Protein AF-A0A7H5EY35-F1 (afdb_monomer_lite)

Structure (mmCIF, N/CA/C/O backbone):
data_AF-A0A7H5EY35-F1
#
_entry.id   AF-A0A7H5EY35-F1
#
loop_
_atom_site.group_PDB
_atom_site.id
_atom_site.type_symbol
_atom_site.label_atom_id
_atom_site.label_alt_id
_atom_site.label_comp_id
_atom_site.label_asym_id
_atom_site.label_entity_id
_atom_site.label_seq_id
_atom_site.pdbx_PDB_ins_code
_atom_site.Cartn_x
_atom_site.Cartn_y
_atom_site.Cartn_z
_atom_site.occupancy
_atom_site.B_iso_or_equiv
_atom_site.auth_seq_id
_atom_site.auth_comp_id
_atom_site.auth_asym_id
_atom_site.auth_atom_id
_atom_site.pdbx_PDB_model_num
ATOM 1 N N . MET A 1 1 ? -6.806 -45.452 34.989 1.00 44.81 1 MET A N 1
ATOM 2 C CA . MET A 1 1 ? -6.034 -44.353 34.374 1.00 44.81 1 MET A CA 1
ATOM 3 C C . MET A 1 1 ? -6.351 -43.108 35.178 1.00 44.81 1 MET A C 1
ATOM 5 O O . MET A 1 1 ? -7.500 -42.691 35.167 1.00 44.81 1 MET A O 1
ATOM 9 N N . GLU A 1 2 ? -5.400 -42.612 35.967 1.00 46.16 2 GLU A N 1
ATOM 10 C CA . GLU A 1 2 ? -5.592 -41.430 36.816 1.00 46.16 2 GLU A CA 1
ATOM 11 C C . GLU A 1 2 ? -5.260 -40.161 36.024 1.00 46.16 2 GLU A C 1
ATOM 13 O O . GLU A 1 2 ? -4.199 -40.053 35.410 1.00 46.16 2 GLU A O 1
ATOM 18 N N . THR A 1 3 ? -6.189 -39.210 36.005 1.00 48.78 3 THR A N 1
ATOM 19 C CA . THR A 1 3 ? -6.014 -37.890 35.393 1.00 48.78 3 THR A CA 1
ATOM 20 C C . THR A 1 3 ? -5.233 -36.973 36.328 1.00 48.78 3 THR A C 1
ATOM 22 O O . THR A 1 3 ? -5.723 -36.606 37.395 1.00 48.78 3 THR A O 1
ATOM 25 N N . VAL A 1 4 ? -4.034 -36.570 35.906 1.00 55.00 4 VAL A N 1
ATOM 26 C CA . VAL A 1 4 ? -3.223 -35.544 36.574 1.00 55.00 4 VAL A CA 1
ATOM 27 C C . VAL A 1 4 ? -3.760 -34.165 36.187 1.00 55.00 4 VAL A C 1
ATOM 29 O O . VAL A 1 4 ? -3.661 -33.753 35.032 1.00 55.00 4 VAL A O 1
ATOM 32 N N . LEU A 1 5 ? -4.344 -33.447 37.148 1.00 50.59 5 LEU A N 1
ATOM 33 C CA . LEU A 1 5 ? -4.763 -32.056 36.976 1.00 50.59 5 LEU A CA 1
ATOM 34 C C . LEU A 1 5 ? -3.551 -31.138 37.169 1.00 50.59 5 LEU A C 1
ATOM 36 O O . LEU A 1 5 ? -3.049 -30.984 38.281 1.00 50.59 5 LEU A O 1
ATOM 40 N N . ILE A 1 6 ? -3.078 -30.528 36.082 1.00 60.53 6 ILE A N 1
ATOM 41 C CA . ILE A 1 6 ? -2.041 -29.493 36.130 1.00 60.53 6 ILE A CA 1
ATOM 42 C C . ILE A 1 6 ? -2.705 -28.200 36.633 1.00 60.53 6 ILE A C 1
ATOM 44 O O . ILE A 1 6 ? -3.649 -27.728 35.993 1.00 60.53 6 ILE A O 1
ATOM 48 N N . PRO A 1 7 ? -2.256 -27.598 37.748 1.00 54.75 7 PRO A N 1
ATOM 49 C CA . PRO A 1 7 ? -2.846 -26.363 38.246 1.00 54.75 7 PRO A CA 1
ATOM 50 C C . PRO A 1 7 ? -2.563 -25.221 37.266 1.00 54.75 7 PRO A C 1
ATOM 52 O O . PRO A 1 7 ? -1.416 -24.806 37.092 1.00 54.75 7 PRO A O 1
ATOM 55 N N . THR A 1 8 ? -3.601 -24.670 36.637 1.00 57.47 8 THR A N 1
ATOM 56 C CA . THR A 1 8 ? -3.489 -23.417 35.885 1.00 57.47 8 THR A CA 1
ATOM 57 C C . THR A 1 8 ? -3.330 -22.276 36.883 1.00 57.47 8 THR A C 1
ATOM 59 O O . THR A 1 8 ? -4.308 -21.783 37.451 1.00 57.47 8 THR A O 1
ATOM 62 N N . LYS A 1 9 ? -2.085 -21.876 37.146 1.00 61.78 9 LYS A N 1
ATOM 63 C CA . LYS A 1 9 ? -1.779 -20.691 37.946 1.00 61.78 9 LYS A CA 1
ATOM 64 C C . LYS A 1 9 ? -2.324 -19.471 37.199 1.00 61.78 9 LYS A C 1
ATOM 66 O O . LYS A 1 9 ? -1.803 -19.117 36.145 1.00 61.78 9 LYS A O 1
ATOM 71 N N . LYS A 1 10 ? -3.388 -18.851 37.719 1.00 55.91 10 LYS A N 1
ATOM 72 C CA . LYS A 1 10 ? -3.836 -17.537 37.244 1.00 55.91 10 LYS A CA 1
ATOM 73 C C . LYS A 1 10 ? -2.708 -16.547 37.527 1.00 55.91 10 LYS A C 1
ATOM 75 O O . LYS A 1 10 ? -2.368 -16.314 38.684 1.00 55.91 10 LYS A O 1
ATOM 80 N N . VAL A 1 11 ? -2.078 -16.058 36.468 1.00 61.06 11 VAL A N 1
ATOM 81 C CA . VAL A 1 11 ? -1.096 -14.979 36.541 1.00 61.06 11 VAL A CA 1
ATOM 82 C C . VAL A 1 11 ? -1.893 -13.681 36.503 1.00 61.06 11 VAL A C 1
ATOM 84 O O . VAL A 1 11 ? -2.538 -13.401 35.496 1.00 61.06 11 VAL A O 1
ATOM 87 N N . ASP A 1 12 ? -1.885 -12.924 37.600 1.00 60.62 12 ASP A N 1
ATOM 88 C CA . ASP A 1 12 ? -2.316 -11.525 37.584 1.00 60.62 12 ASP A CA 1
ATOM 89 C C . ASP A 1 12 ? -1.264 -10.741 36.795 1.00 60.62 12 ASP A C 1
ATOM 91 O O . ASP A 1 12 ? -0.178 -10.436 37.291 1.00 60.62 12 ASP A O 1
ATOM 95 N N . LEU A 1 13 ? -1.544 -10.521 35.512 1.00 59.78 13 LEU A N 1
ATOM 96 C CA . LEU A 1 13 ? -0.720 -9.685 34.651 1.00 59.78 13 LEU A CA 1
ATOM 97 C C . LEU A 1 13 ? -0.958 -8.227 35.050 1.00 59.78 13 LEU A C 1
ATOM 99 O O . LEU A 1 13 ? -2.101 -7.775 35.097 1.00 59.78 13 LEU A O 1
ATOM 103 N N . ALA A 1 14 ? 0.119 -7.493 35.336 1.00 68.56 14 ALA A N 1
ATOM 104 C CA . ALA A 1 14 ? 0.035 -6.060 35.588 1.00 68.56 14 ALA A CA 1
ATOM 105 C C . ALA A 1 14 ? -0.643 -5.356 34.389 1.00 68.56 14 ALA A C 1
ATOM 107 O O . ALA A 1 14 ? -0.350 -5.717 33.245 1.00 68.56 14 ALA A O 1
ATOM 108 N N . PRO A 1 15 ? -1.509 -4.346 34.609 1.00 60.69 15 PRO A N 1
ATOM 109 C CA . PRO A 1 15 ? -2.187 -3.615 33.530 1.00 60.69 15 PRO A CA 1
ATOM 110 C C . PRO A 1 15 ? -1.216 -3.061 32.477 1.00 60.69 15 PRO A C 1
ATOM 112 O O . PRO A 1 15 ? -1.514 -3.038 31.288 1.00 60.69 15 PRO A O 1
ATOM 115 N N . GLU A 1 16 ? -0.013 -2.696 32.917 1.00 59.09 16 GLU A N 1
ATOM 116 C CA . GLU A 1 16 ? 1.091 -2.202 32.090 1.00 59.09 16 GLU A CA 1
ATOM 117 C C . GLU A 1 16 ? 1.558 -3.225 31.032 1.00 59.09 16 GLU A C 1
ATOM 119 O O . GLU A 1 16 ? 1.926 -2.846 29.923 1.00 59.09 16 GLU A O 1
ATOM 124 N N . LEU A 1 17 ? 1.495 -4.528 31.335 1.00 55.12 17 LEU A N 1
ATOM 125 C CA . LEU A 1 17 ? 1.844 -5.610 30.401 1.00 55.12 17 LEU A CA 1
ATOM 126 C C . LEU A 1 17 ? 0.715 -5.893 29.393 1.00 55.12 17 LEU A C 1
ATOM 128 O O . LEU A 1 17 ? 0.968 -6.371 28.285 1.00 55.12 17 LEU A O 1
ATOM 132 N N . LEU A 1 18 ? -0.532 -5.578 29.756 1.00 54.28 18 LEU A N 1
ATOM 133 C CA . LEU A 1 18 ? -1.683 -5.665 28.853 1.00 54.28 18 LEU A CA 1
ATOM 134 C C . LEU A 1 18 ? -1.675 -4.529 27.818 1.00 54.28 18 LEU A C 1
ATOM 136 O O . LEU A 1 18 ? -2.052 -4.750 26.670 1.00 54.28 18 LEU A O 1
ATOM 140 N N . GLU A 1 19 ? -1.182 -3.336 28.167 1.00 54.00 19 GLU A N 1
ATOM 141 C CA . GLU A 1 19 ? -1.018 -2.252 27.185 1.00 54.00 19 GLU A CA 1
ATOM 142 C C . GLU A 1 19 ? 0.088 -2.538 26.156 1.00 54.00 19 GLU A C 1
ATOM 144 O O . GLU A 1 19 ? -0.042 -2.163 24.990 1.00 54.00 19 GLU A O 1
ATOM 149 N N . GLN A 1 20 ? 1.137 -3.264 26.556 1.00 47.94 20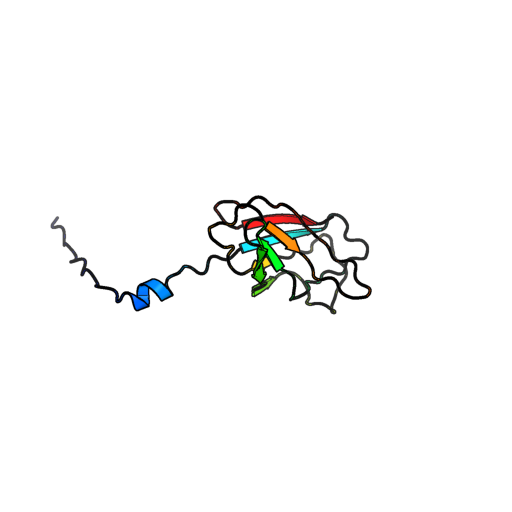 GLN A N 1
ATOM 150 C CA . GLN A 1 20 ? 2.233 -3.691 25.673 1.00 47.94 20 GLN A CA 1
ATOM 151 C C . GLN A 1 20 ? 1.853 -4.830 24.714 1.00 47.94 20 GLN A C 1
ATOM 153 O O . GLN A 1 20 ? 2.613 -5.138 23.800 1.00 47.94 20 GLN A O 1
ATOM 158 N N . THR A 1 21 ? 0.684 -5.449 24.895 1.00 48.53 21 THR A N 1
ATOM 159 C CA . THR A 1 21 ? 0.175 -6.538 24.044 1.00 48.53 21 THR A CA 1
ATOM 160 C C . THR A 1 21 ? -0.981 -6.092 23.151 1.00 48.53 21 THR A C 1
ATOM 162 O O . THR A 1 21 ? -1.808 -6.905 22.735 1.00 48.53 21 THR A O 1
ATOM 165 N N . LYS A 1 22 ? -1.025 -4.809 22.764 1.00 52.31 22 LYS A N 1
ATOM 166 C CA . LYS A 1 22 ? -1.670 -4.462 21.492 1.00 52.31 22 LYS A CA 1
ATOM 167 C C . LYS A 1 22 ? -0.891 -5.193 20.405 1.00 52.31 22 LYS A C 1
ATOM 169 O O . LYS A 1 22 ? 0.190 -4.745 20.046 1.00 52.31 22 LYS A O 1
ATOM 174 N N . GLU A 1 23 ? -1.417 -6.331 19.942 1.00 53.94 23 GLU A N 1
ATOM 175 C CA . GLU A 1 23 ? -0.960 -6.995 18.720 1.00 53.94 23 GLU A CA 1
ATOM 176 C C . GLU A 1 23 ? -0.603 -5.908 17.710 1.00 53.94 23 GLU A C 1
ATOM 178 O O . GLU A 1 23 ? -1.469 -5.109 17.332 1.00 53.94 23 GLU A O 1
ATOM 183 N N . GLU A 1 24 ? 0.666 -5.849 17.309 1.00 61.72 24 GLU A N 1
ATOM 184 C CA . GLU A 1 24 ? 1.082 -5.061 16.160 1.00 61.72 24 GLU A CA 1
ATOM 185 C C . GLU A 1 24 ? 0.393 -5.676 14.941 1.00 61.72 24 GLU A C 1
ATOM 187 O O . GLU A 1 24 ? 0.931 -6.542 14.253 1.00 61.72 24 GLU A O 1
ATOM 192 N N . LYS A 1 25 ? -0.865 -5.297 14.709 1.00 84.06 25 LYS A N 1
ATOM 193 C CA . LYS A 1 25 ? -1.573 -5.652 13.487 1.00 84.06 25 LYS A CA 1
ATOM 194 C C . LYS A 1 25 ? -0.788 -5.005 12.360 1.00 84.06 25 LYS A C 1
ATOM 196 O O . LYS A 1 25 ? -0.504 -3.817 12.429 1.00 84.06 25 LYS A O 1
ATOM 201 N N . GLN A 1 26 ? -0.404 -5.787 11.365 1.00 94.62 26 GLN A N 1
ATOM 202 C CA . GLN A 1 26 ? 0.294 -5.310 10.178 1.00 94.62 26 GLN A CA 1
ATOM 203 C C . GLN A 1 26 ? -0.621 -5.480 8.976 1.00 94.62 26 GLN A C 1
ATOM 205 O O . GLN A 1 26 ? -1.448 -6.394 8.944 1.00 94.62 26 GLN A O 1
ATOM 210 N N . VAL A 1 27 ? -0.460 -4.615 7.980 1.00 97.06 27 VAL A N 1
ATOM 211 C CA . VAL A 1 27 ? -1.146 -4.761 6.696 1.00 97.06 27 VAL A CA 1
ATOM 212 C C . VAL A 1 27 ? -0.153 -5.256 5.658 1.00 97.06 27 VAL A C 1
ATOM 214 O O . VAL A 1 27 ? 0.893 -4.643 5.460 1.00 97.06 27 VAL A O 1
ATOM 217 N N . ILE A 1 28 ? -0.476 -6.354 4.977 1.00 97.69 28 ILE A N 1
ATOM 218 C CA . ILE A 1 28 ? 0.385 -6.949 3.950 1.00 97.69 28 ILE A CA 1
ATOM 219 C C . ILE A 1 28 ? -0.266 -6.757 2.586 1.00 97.69 28 ILE A C 1
ATOM 221 O O . ILE A 1 28 ? -1.379 -7.224 2.341 1.00 97.69 28 ILE A O 1
ATOM 225 N N . ILE A 1 29 ? 0.446 -6.111 1.667 1.00 97.56 29 ILE A N 1
ATOM 226 C CA . ILE A 1 29 ? -0.040 -5.842 0.315 1.00 97.56 29 ILE A CA 1
ATOM 227 C C . ILE A 1 29 ? 0.926 -6.422 -0.706 1.00 97.56 29 ILE A C 1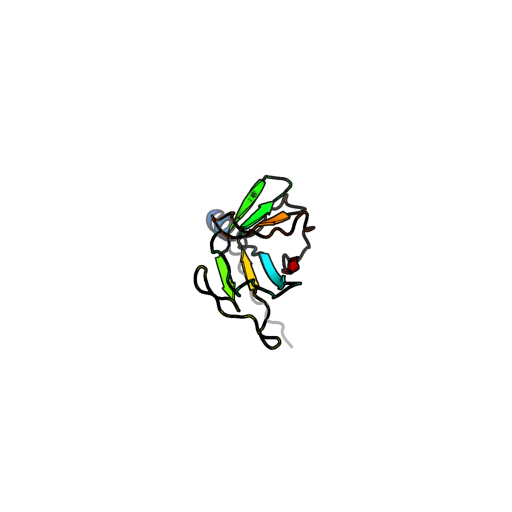
ATOM 229 O O . ILE A 1 29 ? 2.082 -6.020 -0.795 1.00 97.56 29 ILE A O 1
ATOM 233 N N . THR A 1 30 ? 0.425 -7.341 -1.526 1.00 95.50 30 THR A N 1
ATOM 234 C CA . THR A 1 30 ? 1.089 -7.742 -2.769 1.00 95.50 30 THR A CA 1
ATOM 235 C C . THR A 1 30 ? 0.614 -6.836 -3.898 1.00 95.50 30 THR A C 1
ATOM 237 O O . THR A 1 30 ? -0.590 -6.746 -4.141 1.00 95.50 30 THR A O 1
ATOM 240 N N . VAL A 1 31 ? 1.536 -6.188 -4.608 1.00 91.12 31 VAL A N 1
ATOM 241 C CA . VAL A 1 31 ? 1.197 -5.275 -5.709 1.00 91.12 31 VAL A CA 1
ATOM 242 C C . VAL A 1 31 ? 1.492 -5.910 -7.060 1.00 91.12 31 VAL A C 1
ATOM 244 O O . VAL A 1 31 ? 2.592 -6.400 -7.313 1.00 91.12 31 VAL A O 1
ATOM 247 N N . ARG A 1 32 ? 0.502 -5.874 -7.951 1.00 88.06 32 ARG A N 1
ATOM 248 C CA . ARG A 1 32 ? 0.627 -6.244 -9.361 1.00 88.06 32 ARG A CA 1
ATOM 249 C C . ARG A 1 32 ? 0.534 -4.981 -10.200 1.00 88.06 32 ARG A C 1
ATOM 251 O O . ARG A 1 32 ? -0.420 -4.235 -10.045 1.00 88.06 32 ARG A O 1
ATOM 258 N N . PHE A 1 33 ? 1.480 -4.759 -11.100 1.00 80.50 33 PHE A N 1
ATOM 259 C CA . PHE A 1 33 ? 1.429 -3.629 -12.027 1.00 80.50 33 PHE A CA 1
ATOM 260 C C . PHE A 1 33 ? 0.841 -4.101 -13.358 1.00 80.50 33 PHE A C 1
ATOM 262 O O . PHE A 1 33 ? 1.282 -5.117 -13.898 1.00 80.50 33 PHE A O 1
ATOM 269 N N . ARG A 1 34 ? -0.177 -3.398 -13.869 1.00 72.38 34 ARG A N 1
ATOM 270 C CA . ARG A 1 34 ? -0.875 -3.760 -15.115 1.00 72.38 34 ARG A CA 1
ATOM 271 C C . ARG A 1 34 ? -0.010 -3.517 -16.353 1.00 72.38 34 ARG A C 1
ATOM 273 O O . ARG A 1 34 ? -0.079 -4.292 -17.305 1.00 72.38 34 ARG A O 1
ATOM 280 N N . SER A 1 35 ? 0.817 -2.472 -16.331 1.00 63.00 35 SER A N 1
ATOM 281 C CA . SER A 1 35 ? 1.788 -2.163 -17.379 1.00 63.00 35 SER A CA 1
ATOM 282 C C . SER A 1 35 ? 3.187 -2.046 -16.788 1.00 63.00 35 SER A C 1
ATOM 284 O O . SER A 1 35 ? 3.456 -1.196 -15.947 1.00 63.00 35 SER A O 1
ATOM 286 N N . TYR A 1 36 ? 4.098 -2.898 -17.254 1.00 59.84 36 TYR A N 1
ATOM 287 C CA . TYR A 1 36 ? 5.511 -2.861 -16.868 1.00 59.84 36 TYR A CA 1
ATOM 288 C C . TYR A 1 36 ? 6.350 -1.933 -17.762 1.00 59.84 36 TYR A C 1
ATOM 290 O O . TYR A 1 36 ? 7.564 -1.828 -17.579 1.00 59.84 36 TYR A O 1
ATOM 298 N N . PHE A 1 37 ? 5.743 -1.281 -18.762 1.00 46.88 37 PHE A N 1
ATOM 299 C CA . PHE A 1 37 ? 6.475 -0.420 -19.690 1.00 46.88 37 PHE A CA 1
ATOM 300 C C . PHE A 1 37 ? 6.921 0.869 -18.992 1.00 46.88 37 PHE A C 1
ATOM 302 O O . PHE A 1 37 ? 6.122 1.761 -18.735 1.00 46.88 37 PHE A O 1
ATOM 309 N N . GLY A 1 38 ? 8.222 0.961 -18.705 1.00 53.22 38 GLY A N 1
ATOM 310 C CA . GLY A 1 38 ? 8.868 2.169 -18.181 1.00 53.22 38 GLY A CA 1
ATOM 311 C C . GLY A 1 38 ? 8.804 2.348 -16.662 1.00 53.22 38 GLY A C 1
ATOM 312 O O . GLY A 1 38 ? 9.502 3.214 -16.141 1.00 53.22 38 GLY A O 1
ATOM 313 N N . ILE A 1 39 ? 8.045 1.515 -15.943 1.00 59.81 39 ILE A N 1
ATOM 314 C CA . ILE A 1 39 ? 8.015 1.522 -14.477 1.00 59.81 39 ILE A CA 1
ATOM 315 C C . ILE A 1 39 ? 9.117 0.581 -13.986 1.00 59.81 39 ILE A C 1
ATOM 317 O O . ILE A 1 39 ? 9.011 -0.644 -14.068 1.00 59.81 39 ILE A O 1
ATOM 321 N N . GLY A 1 40 ? 10.228 1.161 -13.537 1.00 62.84 40 GLY A N 1
ATOM 322 C CA . GLY A 1 40 ? 11.281 0.406 -12.870 1.00 62.84 40 GLY A CA 1
ATOM 323 C C . GLY A 1 40 ? 10.731 -0.301 -11.630 1.00 62.84 40 GLY A C 1
ATOM 324 O O . GLY A 1 40 ? 9.834 0.206 -10.964 1.00 62.84 40 GLY A O 1
ATOM 325 N N . ARG A 1 41 ? 11.258 -1.483 -11.298 1.00 70.56 41 ARG A N 1
ATOM 326 C CA . ARG A 1 41 ? 10.803 -2.241 -10.126 1.00 70.56 41 ARG A CA 1
ATOM 327 C C . ARG A 1 41 ? 11.384 -1.665 -8.833 1.00 70.56 41 ARG A C 1
ATOM 329 O O . ARG A 1 41 ? 12.301 -2.248 -8.250 1.00 70.56 41 ARG A O 1
ATOM 336 N N . PHE A 1 42 ? 10.854 -0.531 -8.398 1.00 77.75 42 PHE A N 1
ATOM 337 C CA . PHE A 1 42 ? 11.225 0.104 -7.143 1.00 77.75 42 PHE A CA 1
ATOM 338 C C . PHE A 1 42 ? 10.014 0.302 -6.230 1.00 77.75 42 PHE A C 1
ATOM 340 O O . PHE A 1 42 ? 8.871 0.296 -6.677 1.00 77.75 42 PHE A O 1
ATOM 347 N N . VAL A 1 43 ? 10.285 0.467 -4.942 1.00 83.38 43 VAL A N 1
ATOM 348 C CA . VAL A 1 43 ? 9.335 0.951 -3.940 1.00 83.38 43 VAL A CA 1
ATOM 349 C C . VAL A 1 43 ? 9.921 2.229 -3.346 1.00 83.38 43 VAL A C 1
ATOM 351 O O . VAL A 1 43 ? 11.101 2.255 -2.975 1.00 83.38 43 VAL A O 1
ATOM 354 N N . ASP A 1 44 ? 9.126 3.300 -3.285 1.00 87.62 44 ASP A N 1
ATOM 355 C CA . ASP A 1 44 ? 9.480 4.479 -2.489 1.00 87.62 44 ASP A CA 1
ATOM 356 C C . ASP A 1 44 ? 9.231 4.154 -0.999 1.00 87.62 44 ASP A C 1
ATOM 358 O O . ASP A 1 44 ? 8.154 3.662 -0.649 1.00 87.62 44 ASP A O 1
ATOM 362 N N . PRO A 1 45 ? 10.202 4.381 -0.097 1.00 86.94 45 PRO A N 1
ATOM 363 C CA . PRO A 1 45 ? 10.029 4.104 1.330 1.00 86.94 45 PRO A CA 1
ATOM 364 C C . PRO A 1 45 ? 8.925 4.941 1.997 1.00 86.94 45 PRO A C 1
ATOM 366 O O . PRO A 1 45 ? 8.469 4.583 3.079 1.00 86.94 45 PRO A O 1
ATOM 369 N N . GLU A 1 46 ? 8.490 6.040 1.375 1.00 91.75 46 GLU A N 1
ATOM 370 C CA . GLU A 1 46 ? 7.387 6.885 1.848 1.00 91.75 46 GLU A CA 1
ATOM 371 C C . GLU A 1 46 ? 6.010 6.453 1.300 1.00 91.75 46 GLU A C 1
ATOM 373 O O . GLU A 1 46 ? 5.017 7.158 1.503 1.00 91.75 46 GLU A O 1
ATOM 378 N N . VAL A 1 47 ? 5.910 5.300 0.621 1.00 94.19 47 VAL A N 1
ATOM 379 C CA . VAL A 1 47 ? 4.606 4.692 0.305 1.00 94.19 47 VAL A CA 1
ATOM 380 C C . VAL A 1 47 ? 3.829 4.463 1.604 1.00 94.19 47 VAL A C 1
ATOM 382 O O . VAL A 1 47 ? 4.374 4.013 2.614 1.00 94.19 47 VAL A O 1
ATOM 385 N N . GLN A 1 48 ? 2.536 4.770 1.580 1.00 96.81 48 GLN A N 1
ATOM 386 C CA . GLN A 1 48 ? 1.709 4.790 2.783 1.00 96.81 48 GLN A CA 1
ATOM 387 C C . GLN A 1 48 ? 0.285 4.303 2.531 1.00 96.81 48 GLN A C 1
ATOM 389 O O . GLN A 1 48 ? -0.252 4.454 1.429 1.00 96.81 48 GLN A O 1
ATOM 394 N N . LEU A 1 49 ? -0.342 3.780 3.586 1.00 97.75 49 LEU A N 1
ATOM 395 C CA . LEU A 1 49 ? -1.788 3.585 3.633 1.00 97.75 49 LEU A CA 1
ATOM 396 C C . LEU A 1 49 ? -2.430 4.785 4.313 1.00 97.75 49 LEU A C 1
ATOM 398 O O . LEU A 1 49 ? -1.968 5.218 5.367 1.00 97.75 49 LEU A O 1
ATOM 402 N N . VAL A 1 50 ? -3.504 5.308 3.732 1.00 97.81 50 VAL A N 1
ATOM 403 C CA . VAL A 1 50 ? -4.266 6.418 4.310 1.00 97.81 50 VAL A CA 1
ATOM 404 C C . VAL A 1 50 ? -5.675 5.945 4.600 1.00 97.81 50 VAL A C 1
ATOM 406 O O . VAL A 1 50 ? -6.432 5.634 3.680 1.00 97.81 50 VAL A O 1
ATOM 409 N N . CYS A 1 51 ? -6.038 5.901 5.878 1.00 97.81 51 CYS A N 1
ATOM 410 C CA . CYS A 1 51 ? -7.387 5.551 6.277 1.00 97.81 51 CYS A CA 1
ATOM 411 C C . CYS A 1 51 ? -8.384 6.624 5.832 1.00 97.81 51 CYS A C 1
ATOM 413 O O . CYS A 1 51 ? -8.211 7.803 6.143 1.00 97.81 51 CYS A O 1
ATOM 415 N N . ARG A 1 52 ? -9.467 6.236 5.156 1.00 97.69 52 ARG A N 1
ATOM 416 C CA . ARG A 1 52 ? -10.435 7.201 4.606 1.00 97.69 52 ARG A CA 1
ATOM 417 C C . ARG A 1 52 ? -11.370 7.783 5.663 1.00 97.69 52 ARG A C 1
ATOM 419 O O . ARG A 1 52 ? -11.882 8.880 5.480 1.00 97.69 52 ARG A O 1
ATOM 426 N N . GLN A 1 53 ? -11.578 7.072 6.772 1.00 96.94 53 GLN A N 1
ATOM 427 C CA . GLN A 1 53 ? -12.472 7.503 7.853 1.00 96.94 53 GLN A CA 1
ATOM 428 C C . GLN A 1 53 ? -11.796 8.502 8.797 1.00 96.94 53 GLN A C 1
ATOM 430 O O . GLN A 1 53 ? -12.443 9.430 9.273 1.00 96.94 53 GLN A O 1
ATOM 435 N N . THR A 1 54 ? -10.501 8.319 9.067 1.00 95.31 54 THR A N 1
ATOM 436 C CA . THR A 1 54 ? -9.768 9.107 10.073 1.00 95.31 54 THR A CA 1
ATOM 437 C C . THR A 1 54 ? -8.662 9.977 9.481 1.00 95.31 54 THR A C 1
ATOM 439 O O . THR A 1 54 ? -8.151 10.859 10.164 1.00 95.31 54 THR A O 1
ATOM 442 N N . GLY A 1 55 ? -8.250 9.727 8.234 1.00 96.25 55 GLY A N 1
ATOM 443 C CA . GLY A 1 55 ? -7.065 10.342 7.630 1.00 96.25 55 GLY A CA 1
ATOM 444 C C . GLY A 1 55 ? -5.739 9.827 8.198 1.00 96.25 55 GLY A C 1
ATOM 445 O O . GLY A 1 55 ? -4.681 10.298 7.784 1.00 96.25 55 GLY A O 1
ATOM 446 N N . GLN A 1 56 ? -5.769 8.879 9.141 1.00 95.88 56 GLN A N 1
ATOM 447 C CA . GLN A 1 56 ? -4.563 8.349 9.763 1.00 95.88 56 GLN A CA 1
ATOM 448 C C . GLN A 1 56 ? -3.718 7.576 8.751 1.00 95.88 56 GLN A C 1
ATOM 450 O O . GLN A 1 56 ? -4.236 6.825 7.921 1.00 95.88 56 GLN A O 1
ATOM 455 N N . VAL A 1 57 ? -2.407 7.767 8.864 1.00 96.81 57 VAL A N 1
ATOM 456 C CA . VAL A 1 57 ? -1.401 7.137 8.018 1.00 96.81 57 VAL A CA 1
ATOM 457 C C . VAL A 1 57 ? -0.852 5.891 8.704 1.00 96.81 57 VAL A C 1
ATOM 459 O O . VAL A 1 57 ? -0.454 5.969 9.866 1.00 96.81 57 VAL A O 1
ATOM 462 N N . SER A 1 58 ? -0.779 4.788 7.961 1.00 96.31 58 SER A N 1
ATOM 463 C CA . SER A 1 58 ? 0.004 3.604 8.321 1.00 96.31 58 SER A CA 1
ATOM 464 C C . SER A 1 58 ? 1.224 3.522 7.405 1.00 96.31 58 SER A C 1
ATOM 466 O O . SER A 1 58 ? 1.093 3.464 6.176 1.00 96.31 58 SER A O 1
ATOM 468 N N . ARG A 1 59 ? 2.420 3.572 7.996 1.00 96.38 59 ARG A N 1
ATOM 469 C CA . ARG A 1 59 ? 3.694 3.662 7.269 1.00 96.38 59 ARG A CA 1
ATOM 470 C C . ARG A 1 59 ? 4.190 2.304 6.795 1.00 96.38 59 ARG A C 1
ATOM 472 O O . ARG A 1 59 ? 3.884 1.279 7.401 1.00 96.38 59 ARG A O 1
ATOM 479 N N . LEU A 1 60 ? 4.993 2.313 5.732 1.00 96.31 60 LEU A N 1
ATOM 480 C CA . LEU A 1 60 ? 5.729 1.141 5.271 1.00 96.31 60 LEU A CA 1
ATOM 481 C C . LEU A 1 60 ? 6.795 0.744 6.306 1.00 96.31 60 LEU A C 1
ATOM 483 O O . LEU A 1 60 ? 7.640 1.552 6.683 1.00 96.31 60 LEU A O 1
ATOM 487 N N . LEU A 1 61 ? 6.760 -0.512 6.743 1.00 95.12 61 LEU A N 1
ATOM 488 C CA . LEU A 1 61 ? 7.725 -1.115 7.664 1.00 95.12 61 LEU A CA 1
ATOM 489 C C . LEU A 1 61 ? 8.814 -1.876 6.908 1.00 95.12 61 LEU A C 1
ATOM 491 O O . LEU A 1 61 ? 9.995 -1.794 7.242 1.00 95.12 61 LEU A O 1
ATOM 495 N N . SER A 1 62 ? 8.420 -2.625 5.879 1.00 94.62 62 SER A N 1
ATOM 496 C CA . SER A 1 62 ? 9.341 -3.379 5.035 1.00 94.62 62 SER A CA 1
ATOM 497 C C . SER A 1 62 ? 8.746 -3.652 3.658 1.00 94.62 62 SER A C 1
ATOM 499 O O . SER A 1 62 ? 7.536 -3.579 3.440 1.00 94.62 62 SER A O 1
ATOM 501 N N . PHE A 1 63 ? 9.614 -3.989 2.709 1.00 93.56 63 PHE A N 1
ATOM 502 C CA . PHE A 1 63 ? 9.214 -4.469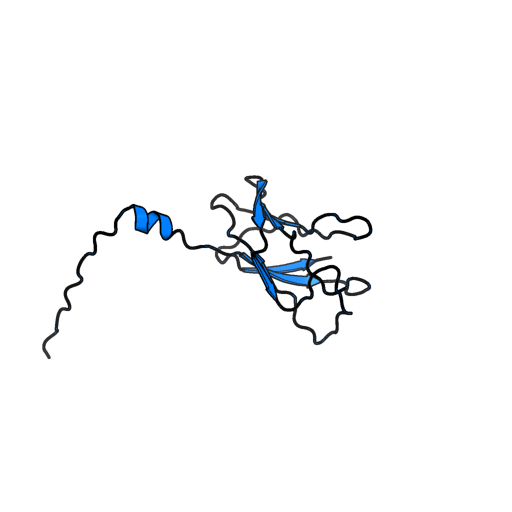 1.396 1.00 93.56 63 PHE A CA 1
ATOM 503 C C . PHE A 1 63 ? 10.119 -5.616 0.955 1.00 93.56 63 PHE A C 1
ATOM 505 O O . PHE A 1 63 ? 11.280 -5.730 1.353 1.00 93.56 63 PHE A O 1
ATOM 512 N N . HIS A 1 64 ? 9.573 -6.467 0.103 1.00 92.38 64 HIS A N 1
ATOM 513 C CA . HIS A 1 64 ? 10.242 -7.621 -0.470 1.00 92.38 64 HIS A CA 1
ATOM 514 C C . HIS A 1 64 ? 10.018 -7.621 -1.972 1.00 92.38 64 HIS A C 1
ATOM 516 O O . HIS A 1 64 ? 9.045 -7.044 -2.464 1.00 92.38 64 HIS A O 1
ATOM 522 N N . ASN A 1 65 ? 10.885 -8.322 -2.706 1.00 88.19 65 ASN A N 1
ATOM 523 C CA . ASN A 1 65 ? 10.714 -8.501 -4.144 1.00 88.19 65 ASN A CA 1
ATOM 524 C C . ASN A 1 65 ? 10.620 -7.143 -4.877 1.00 88.19 65 ASN A C 1
ATOM 526 O O . ASN A 1 65 ? 9.809 -6.984 -5.785 1.00 88.19 65 ASN A O 1
ATOM 530 N N . ALA A 1 66 ? 11.417 -6.151 -4.486 1.00 85.00 66 ALA A N 1
ATOM 531 C CA . ALA A 1 66 ? 11.568 -4.875 -5.183 1.00 85.00 66 ALA A CA 1
ATOM 532 C C . ALA A 1 66 ? 12.905 -4.232 -4.801 1.00 85.00 66 ALA A C 1
ATOM 534 O O . ALA A 1 66 ? 13.516 -4.621 -3.805 1.00 85.00 66 ALA A O 1
ATOM 535 N N . GLU A 1 67 ? 13.363 -3.268 -5.595 1.00 83.19 67 GLU A N 1
ATOM 536 C CA . GLU A 1 67 ? 14.483 -2.407 -5.216 1.00 83.19 67 GLU A CA 1
ATOM 537 C C . GLU A 1 67 ? 13.984 -1.155 -4.485 1.00 83.19 67 GLU A C 1
ATOM 539 O O . GLU A 1 67 ? 12.807 -0.808 -4.539 1.00 83.19 67 GLU A O 1
ATOM 544 N N . LEU A 1 68 ? 14.883 -0.475 -3.776 1.00 80.38 68 LEU A N 1
ATOM 545 C CA . LEU A 1 68 ? 14.577 0.809 -3.149 1.00 80.38 68 LEU A CA 1
ATOM 546 C C . LEU A 1 68 ? 14.834 1.942 -4.146 1.00 80.38 68 LEU A C 1
ATOM 548 O O . LEU A 1 68 ? 15.937 2.013 -4.701 1.00 80.38 68 LEU A O 1
ATOM 552 N N . PHE A 1 69 ? 13.879 2.863 -4.304 1.00 76.19 69 PHE A N 1
ATOM 553 C CA . PHE A 1 69 ? 14.096 4.095 -5.071 1.00 76.19 69 PHE A CA 1
ATOM 554 C C . PHE A 1 69 ? 15.362 4.839 -4.579 1.00 76.19 69 PHE A C 1
ATOM 556 O O . PHE A 1 69 ? 15.592 4.902 -3.369 1.00 76.19 69 PHE A O 1
ATOM 563 N N . PRO A 1 70 ? 16.211 5.404 -5.465 1.00 71.25 70 PRO A N 1
ATOM 564 C CA . PRO A 1 70 ? 16.065 5.533 -6.921 1.00 71.25 70 PRO A CA 1
ATOM 565 C C . PRO A 1 70 ? 16.642 4.365 -7.732 1.00 71.25 70 PRO A C 1
ATOM 567 O O . PRO A 1 70 ? 16.707 4.446 -8.959 1.00 71.25 70 PRO A O 1
ATOM 570 N N . ARG A 1 71 ? 17.098 3.284 -7.087 1.00 75.69 71 ARG A N 1
ATOM 571 C CA . ARG A 1 71 ? 17.567 2.107 -7.825 1.00 75.69 71 ARG A CA 1
ATOM 572 C C . ARG A 1 71 ? 16.367 1.393 -8.423 1.00 75.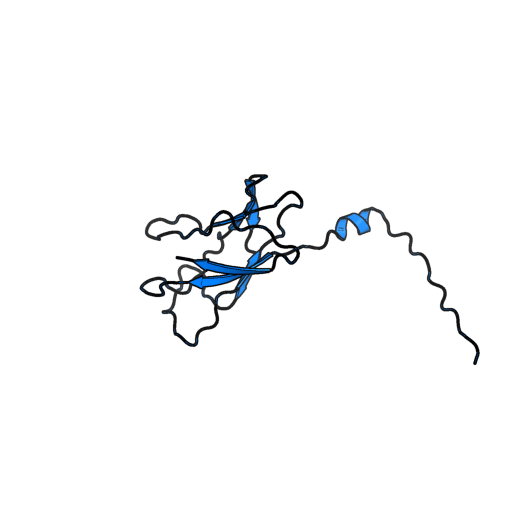69 71 ARG A C 1
ATOM 574 O O . ARG A 1 71 ? 15.363 1.175 -7.750 1.00 75.69 71 ARG A O 1
ATOM 581 N N . SER A 1 72 ? 16.471 1.075 -9.703 1.00 74.50 72 SER A N 1
ATOM 582 C CA . SER A 1 72 ? 15.470 0.276 -10.379 1.00 74.50 72 SER A CA 1
ATOM 583 C C . SER A 1 72 ? 16.126 -0.625 -11.407 1.00 74.50 72 SER A C 1
ATOM 585 O O . SER A 1 72 ? 17.127 -0.270 -12.037 1.00 74.50 72 SER A O 1
ATOM 587 N N . ARG A 1 73 ? 15.509 -1.785 -11.608 1.00 75.94 73 ARG A N 1
ATOM 588 C CA . ARG A 1 73 ? 15.804 -2.676 -12.721 1.00 75.94 73 ARG A CA 1
ATOM 589 C C . ARG A 1 73 ? 14.544 -2.923 -13.546 1.00 75.94 73 ARG A C 1
ATOM 591 O O . ARG A 1 73 ? 13.436 -2.801 -13.010 1.00 75.94 73 ARG A O 1
ATOM 598 N N . PRO A 1 74 ? 14.692 -3.299 -14.827 1.00 73.44 74 PRO A N 1
ATOM 599 C CA . PRO A 1 74 ? 13.564 -3.722 -15.640 1.00 73.44 74 PRO A CA 1
ATOM 600 C C . PRO A 1 74 ? 12.839 -4.903 -14.990 1.00 73.44 74 PRO A C 1
ATOM 602 O O . PRO A 1 74 ? 13.480 -5.820 -14.463 1.00 73.44 74 PRO A O 1
ATOM 605 N N . TYR A 1 75 ? 11.510 -4.877 -15.047 1.00 72.44 75 TYR A N 1
ATOM 606 C CA . TYR A 1 75 ? 10.676 -6.000 -14.635 1.00 72.44 75 TYR A CA 1
ATOM 607 C C . TYR A 1 75 ? 10.787 -7.145 -15.654 1.00 72.44 75 TYR A C 1
ATOM 609 O O . TYR A 1 75 ? 10.772 -6.899 -16.862 1.00 72.44 75 TYR A O 1
ATOM 617 N N . ARG A 1 76 ? 10.885 -8.392 -15.184 1.00 77.31 76 ARG A N 1
ATOM 618 C CA . ARG A 1 76 ? 10.859 -9.605 -16.024 1.00 77.31 76 ARG A CA 1
ATOM 619 C C . ARG A 1 76 ? 9.613 -10.443 -15.744 1.00 77.31 76 ARG A C 1
ATOM 621 O O . ARG A 1 76 ? 9.070 -10.380 -14.653 1.00 77.31 76 ARG A O 1
ATOM 628 N N . ALA A 1 77 ? 9.137 -11.238 -16.698 1.00 75.56 77 ALA A N 1
ATOM 629 C CA . ALA A 1 77 ? 7.879 -11.979 -16.527 1.00 75.56 77 ALA A CA 1
ATOM 630 C C . ALA A 1 77 ? 7.926 -12.994 -15.365 1.00 75.56 77 ALA A C 1
ATOM 632 O O . ALA A 1 77 ? 6.921 -13.227 -14.700 1.00 75.56 77 ALA A O 1
ATOM 633 N N . GLU A 1 78 ? 9.101 -13.563 -15.107 1.00 82.12 78 GLU A N 1
ATOM 634 C CA . GLU A 1 78 ? 9.383 -14.513 -14.030 1.00 82.12 78 GLU A CA 1
ATOM 635 C C . GLU A 1 78 ? 9.592 -13.862 -12.655 1.00 82.12 78 GLU A C 1
ATOM 637 O O . GLU A 1 78 ? 9.739 -14.558 -11.649 1.00 82.12 78 GLU A O 1
ATOM 642 N N . ASP A 1 79 ? 9.643 -12.532 -12.596 1.00 82.94 79 ASP A N 1
ATOM 643 C CA . ASP A 1 79 ? 9.890 -11.827 -11.354 1.00 82.94 79 ASP A CA 1
ATOM 644 C C . ASP A 1 79 ? 8.703 -11.974 -10.381 1.00 82.94 79 ASP A C 1
ATOM 646 O O . ASP A 1 79 ? 7.551 -11.764 -10.773 1.00 82.94 79 ASP A O 1
ATOM 650 N N . PRO A 1 80 ? 8.953 -12.252 -9.083 1.00 86.75 80 PRO A N 1
ATOM 651 C CA . PRO A 1 80 ? 7.881 -12.275 -8.095 1.00 86.75 80 PRO A CA 1
ATOM 652 C C . PRO A 1 80 ? 7.284 -10.875 -7.926 1.00 86.75 80 PRO A C 1
ATOM 654 O O . PRO A 1 80 ? 7.972 -9.873 -8.110 1.00 86.75 80 PRO A O 1
ATOM 657 N N . HIS A 1 81 ? 6.024 -10.775 -7.521 1.00 88.50 81 HIS A N 1
ATOM 658 C CA . HIS A 1 81 ? 5.413 -9.473 -7.261 1.00 88.50 81 HIS A CA 1
ATOM 659 C C . HIS A 1 81 ? 5.992 -8.811 -5.996 1.00 88.50 81 HIS A C 1
ATOM 661 O O . HIS A 1 81 ? 6.294 -9.524 -5.029 1.00 88.50 81 HIS A O 1
ATOM 667 N N . PRO A 1 82 ? 6.148 -7.471 -5.980 1.00 90.25 82 PRO A N 1
ATOM 668 C CA . PRO A 1 82 ? 6.477 -6.727 -4.772 1.00 90.25 82 PRO A CA 1
ATOM 669 C C . PRO A 1 82 ? 5.479 -6.997 -3.649 1.00 90.25 82 PRO A C 1
ATOM 671 O O . PRO A 1 82 ? 4.266 -7.027 -3.872 1.00 90.25 82 PRO A O 1
ATOM 674 N N . VAL A 1 83 ? 6.007 -7.169 -2.441 1.00 94.19 83 VAL A N 1
ATOM 675 C CA . VAL A 1 83 ? 5.218 -7.306 -1.215 1.00 94.19 83 VAL A CA 1
ATOM 676 C C . VAL A 1 83 ? 5.626 -6.189 -0.275 1.00 94.19 83 VAL A C 1
ATOM 678 O O . VAL A 1 83 ? 6.815 -6.001 -0.038 1.00 94.19 83 VAL A O 1
ATOM 681 N N . MET A 1 84 ? 4.653 -5.459 0.249 1.00 95.56 84 MET A N 1
ATOM 682 C CA . MET A 1 84 ? 4.841 -4.354 1.181 1.00 95.56 84 MET A CA 1
ATOM 683 C C . MET A 1 84 ? 4.130 -4.666 2.494 1.00 95.56 84 MET A C 1
ATOM 685 O O . MET A 1 84 ? 2.994 -5.143 2.487 1.00 95.56 84 MET A O 1
ATOM 689 N N . VAL A 1 85 ? 4.812 -4.413 3.606 1.00 96.94 85 VAL A N 1
ATOM 690 C CA . VAL A 1 85 ? 4.307 -4.604 4.966 1.00 96.94 85 VAL A CA 1
ATOM 691 C C . VAL A 1 85 ? 4.200 -3.238 5.620 1.00 96.94 85 VAL A C 1
ATOM 693 O O . VAL A 1 85 ? 5.181 -2.498 5.656 1.00 96.94 85 VAL A O 1
ATOM 696 N N . PHE A 1 86 ? 3.024 -2.908 6.135 1.00 97.44 86 PHE A N 1
ATOM 697 C CA . PHE A 1 86 ? 2.724 -1.626 6.759 1.00 97.44 86 PHE A CA 1
ATOM 698 C C . PHE A 1 86 ? 2.355 -1.798 8.230 1.00 97.44 86 PHE A C 1
ATOM 700 O O . PHE A 1 86 ? 1.955 -2.881 8.666 1.00 97.44 86 PHE A O 1
ATOM 707 N N . GLU A 1 87 ? 2.426 -0.693 8.969 1.00 96.12 87 GLU A N 1
ATOM 708 C CA . GLU A 1 87 ? 1.746 -0.545 10.254 1.00 96.12 87 GLU A CA 1
ATOM 709 C C . GLU A 1 87 ? 0.253 -0.901 10.129 1.00 96.12 87 GLU A C 1
ATOM 711 O O . GLU A 1 87 ? -0.353 -0.841 9.054 1.00 96.12 87 GLU A O 1
ATOM 716 N N . GLY A 1 88 ? -0.366 -1.254 11.251 1.00 95.06 88 GLY A N 1
ATOM 717 C CA . GLY A 1 88 ? -1.788 -1.565 11.298 1.00 95.06 88 GLY A CA 1
ATOM 718 C C . GLY A 1 88 ? -2.658 -0.365 10.971 1.00 95.06 88 GLY A C 1
ATOM 719 O O . GLY A 1 88 ? -2.339 0.775 11.314 1.00 95.06 88 GLY A O 1
ATOM 720 N N . LEU A 1 89 ? -3.799 -0.629 10.340 1.00 95.00 89 LEU A N 1
ATOM 721 C CA . LEU A 1 89 ? -4.852 0.369 10.197 1.00 95.00 89 LEU A CA 1
ATOM 722 C C . LEU A 1 89 ? -5.610 0.527 11.525 1.00 95.00 89 LEU A C 1
ATOM 724 O O . LEU A 1 89 ? -5.877 -0.485 12.192 1.00 95.00 89 LEU A O 1
ATOM 728 N N . PRO A 1 90 ? -6.026 1.758 11.884 1.00 92.81 90 PRO A N 1
ATOM 729 C CA . PRO A 1 90 ? -6.821 2.003 13.085 1.00 92.81 90 PRO A CA 1
ATOM 730 C C . PRO A 1 90 ? -8.125 1.204 13.051 1.00 92.81 90 PRO A C 1
ATOM 732 O O . PRO A 1 90 ? -8.603 0.823 11.981 1.00 92.81 90 PRO A O 1
ATOM 735 N N . GLN A 1 91 ? -8.702 0.906 14.213 1.00 90.81 91 GLN A N 1
ATOM 736 C CA . GLN A 1 91 ? -9.852 0.002 14.322 1.00 90.81 91 GLN A CA 1
ATOM 737 C C . GLN A 1 91 ? -11.081 0.514 13.554 1.00 90.81 91 GLN A C 1
ATOM 739 O O . GLN A 1 91 ? -11.838 -0.274 12.996 1.00 90.81 91 GLN A O 1
ATOM 744 N N . GLU A 1 92 ? -11.235 1.830 13.477 1.00 92.38 92 GLU A N 1
ATOM 745 C CA . GLU A 1 92 ? -12.316 2.544 12.802 1.00 92.38 92 GLU A CA 1
ATOM 746 C C . GLU A 1 92 ? -12.157 2.546 11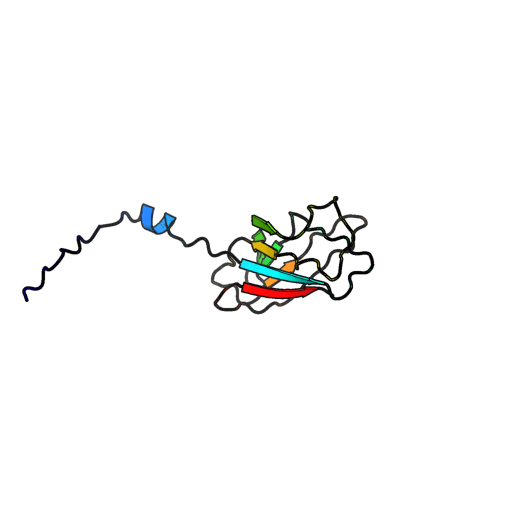.276 1.00 92.38 92 GLU A C 1
ATOM 748 O O . GLU A 1 92 ? -13.058 2.981 10.558 1.00 92.38 92 GLU A O 1
ATOM 753 N N . CYS A 1 93 ? -11.013 2.079 10.762 1.00 95.62 93 CYS A N 1
ATOM 754 C CA . CYS A 1 93 ? -10.764 2.066 9.335 1.00 95.62 93 CYS A CA 1
ATOM 755 C C . CYS A 1 93 ? -11.574 0.980 8.636 1.00 95.62 93 CYS A C 1
ATOM 757 O O . CYS A 1 93 ? -11.357 -0.210 8.872 1.00 95.62 93 CYS A O 1
ATOM 759 N N . THR A 1 94 ? -12.459 1.393 7.735 1.00 97.12 94 THR A N 1
ATOM 760 C CA . THR A 1 94 ? -13.273 0.506 6.894 1.00 97.12 94 THR A CA 1
ATOM 761 C C . THR A 1 94 ? -12.818 0.509 5.439 1.00 97.12 94 THR A C 1
ATOM 763 O O . THR A 1 94 ? -13.126 -0.431 4.712 1.00 97.12 94 THR A O 1
ATOM 766 N N . ALA A 1 95 ? -12.079 1.535 5.011 1.00 98.19 95 ALA A N 1
ATOM 767 C CA . ALA A 1 95 ? -11.440 1.594 3.701 1.00 98.19 95 ALA A CA 1
ATOM 768 C C . ALA A 1 95 ? -10.189 2.480 3.743 1.00 98.19 95 ALA A C 1
ATOM 770 O O . ALA A 1 95 ? -10.113 3.428 4.531 1.00 98.19 95 ALA A O 1
ATOM 771 N N . PHE A 1 96 ? -9.218 2.194 2.883 1.00 98.38 96 PHE A N 1
ATOM 772 C CA . PHE A 1 96 ? -7.958 2.930 2.817 1.00 98.38 96 PHE A CA 1
ATOM 773 C C . PHE A 1 96 ? -7.510 3.156 1.375 1.00 98.38 96 PHE A C 1
ATOM 775 O O . PHE A 1 96 ? -7.925 2.449 0.462 1.00 98.38 96 PHE A O 1
ATOM 782 N N . ASP A 1 97 ? -6.627 4.128 1.190 1.00 98.00 97 ASP A N 1
ATOM 783 C CA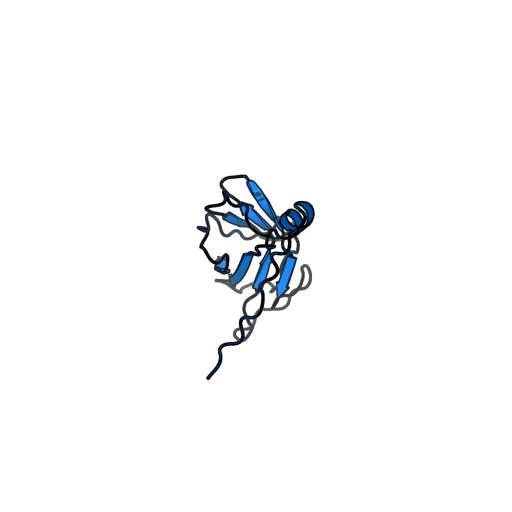 . ASP A 1 97 ? -5.912 4.330 -0.066 1.00 98.00 97 ASP A CA 1
ATOM 784 C C . ASP A 1 97 ? -4.461 3.869 0.104 1.00 98.00 97 ASP A C 1
ATOM 786 O O . ASP A 1 97 ? -3.833 4.190 1.113 1.00 98.00 97 ASP A O 1
ATOM 790 N N . LEU A 1 98 ? -3.907 3.175 -0.886 1.00 97.19 98 LEU A N 1
ATOM 791 C CA . LEU A 1 98 ? -2.471 2.931 -1.004 1.00 97.19 98 LEU A CA 1
ATOM 792 C C . LEU A 1 98 ? -1.873 4.011 -1.910 1.00 97.19 98 LEU A C 1
ATOM 794 O O . LEU A 1 98 ? -2.243 4.116 -3.081 1.00 97.19 98 LEU A O 1
ATOM 798 N N . ARG A 1 99 ? -0.960 4.819 -1.369 1.00 93.81 99 ARG A N 1
ATOM 799 C CA . ARG A 1 99 ? -0.444 6.015 -2.044 1.00 93.81 99 ARG A CA 1
ATOM 800 C C . ARG A 1 99 ? 1.071 5.987 -2.154 1.00 93.81 99 ARG A C 1
ATOM 802 O O . ARG A 1 99 ? 1.753 5.913 -1.132 1.00 93.81 99 ARG A O 1
ATOM 809 N N . GLU A 1 100 ? 1.585 6.152 -3.368 1.00 90.25 100 GLU A N 1
ATOM 810 C CA . GLU A 1 100 ? 2.978 6.542 -3.569 1.00 90.25 100 GLU A CA 1
ATOM 811 C C . GLU A 1 100 ? 3.128 8.065 -3.384 1.00 90.25 100 GLU A C 1
ATOM 813 O O . GLU A 1 100 ? 2.271 8.840 -3.834 1.00 90.25 100 GLU A O 1
ATOM 818 N N . PRO A 1 101 ? 4.182 8.541 -2.699 1.00 87.81 101 PRO A N 1
ATOM 819 C CA . PRO A 1 101 ? 4.458 9.969 -2.583 1.00 87.81 101 PRO A CA 1
ATOM 820 C C . PRO A 1 101 ? 4.729 10.597 -3.955 1.00 87.81 101 PRO A C 1
ATOM 822 O O . PRO A 1 101 ? 5.403 10.038 -4.818 1.00 87.81 101 PRO A O 1
ATOM 825 N N . ARG A 1 102 ? 4.262 11.834 -4.148 1.00 83.94 102 ARG A N 1
ATOM 826 C CA . ARG A 1 102 ? 4.607 12.610 -5.345 1.00 83.94 102 ARG A CA 1
ATOM 827 C C . ARG A 1 102 ? 6.058 13.080 -5.251 1.00 83.94 102 ARG A C 1
ATOM 829 O O . ARG A 1 102 ? 6.393 13.875 -4.375 1.00 83.94 102 ARG A O 1
ATOM 836 N N . ARG A 1 103 ? 6.897 12.646 -6.193 1.00 79.69 103 ARG A N 1
ATOM 837 C CA . ARG A 1 103 ? 8.277 13.125 -6.366 1.00 79.69 103 ARG A CA 1
ATOM 838 C C . ARG A 1 103 ? 8.415 13.893 -7.689 1.00 79.69 103 ARG A C 1
ATOM 840 O O . ARG A 1 103 ? 7.762 13.534 -8.670 1.00 79.69 103 ARG A O 1
ATOM 847 N N . PRO A 1 104 ? 9.253 14.942 -7.762 1.00 78.31 104 PRO A N 1
ATOM 848 C CA . PRO A 1 104 ? 9.520 15.632 -9.022 1.00 78.31 104 PRO A CA 1
ATOM 849 C C . PRO A 1 104 ? 10.041 14.667 -10.094 1.00 78.31 104 PRO A C 1
ATOM 851 O O . PRO A 1 104 ? 10.993 13.929 -9.855 1.00 78.31 104 PRO A O 1
ATOM 854 N N . GLY A 1 105 ? 9.423 14.680 -11.276 1.00 72.75 105 GLY A N 1
ATOM 855 C CA . GLY A 1 105 ? 9.846 13.850 -12.411 1.00 72.75 105 GLY A CA 1
ATOM 856 C C . GLY A 1 105 ? 9.433 12.375 -12.345 1.00 72.75 105 GLY A C 1
ATOM 857 O O . GLY A 1 105 ? 9.791 11.627 -13.249 1.00 72.75 105 GLY A O 1
ATOM 858 N N . VAL A 1 106 ? 8.666 11.958 -11.329 1.00 74.00 106 VAL A N 1
ATOM 859 C CA . VAL A 1 106 ? 8.115 10.599 -11.209 1.00 74.00 106 VAL A CA 1
ATOM 860 C C . VAL A 1 106 ? 6.590 10.673 -11.209 1.00 74.00 106 VAL A C 1
ATOM 862 O O . VAL A 1 106 ? 5.994 11.513 -10.532 1.00 74.00 106 VAL A O 1
ATOM 865 N N . ILE A 1 107 ? 5.947 9.801 -11.984 1.00 75.31 107 ILE A N 1
ATOM 866 C CA . ILE A 1 107 ? 4.493 9.634 -11.938 1.00 75.31 107 ILE A CA 1
ATOM 867 C C . ILE A 1 107 ? 4.178 8.769 -10.720 1.00 75.31 107 ILE A C 1
ATOM 869 O O . ILE A 1 107 ? 4.509 7.589 -10.716 1.00 75.31 107 ILE A O 1
ATOM 873 N N . ALA A 1 108 ? 3.557 9.371 -9.707 1.00 83.38 108 ALA A N 1
ATOM 874 C CA . ALA A 1 108 ? 3.093 8.646 -8.531 1.00 83.38 108 ALA A CA 1
ATOM 875 C C . ALA A 1 108 ? 1.836 7.834 -8.850 1.00 83.38 108 ALA A C 1
ATOM 877 O O . ALA A 1 108 ? 0.926 8.342 -9.513 1.00 83.38 108 ALA A O 1
ATOM 878 N N . TRP A 1 109 ? 1.763 6.615 -8.327 1.00 87.88 109 TRP A N 1
ATOM 879 C CA . TRP A 1 109 ? 0.586 5.756 -8.443 1.00 87.88 109 TRP A CA 1
ATOM 880 C C . TRP A 1 109 ? -0.282 5.762 -7.171 1.00 87.88 109 TRP A C 1
ATOM 882 O O . TRP A 1 109 ? 0.161 6.084 -6.063 1.00 87.88 109 TRP A O 1
ATOM 892 N N . LEU A 1 110 ? -1.563 5.440 -7.356 1.00 91.62 110 LEU A N 1
ATOM 893 C CA . LEU A 1 110 ? -2.607 5.442 -6.331 1.00 91.62 110 LEU A CA 1
ATOM 894 C C . LEU A 1 110 ? -3.537 4.253 -6.572 1.00 91.62 110 LEU A C 1
ATOM 896 O O . LEU A 1 110 ? -4.008 4.064 -7.689 1.00 91.62 110 LEU A O 1
ATOM 900 N N . VAL A 1 111 ? -3.834 3.504 -5.514 1.00 95.06 111 VAL A N 1
ATOM 901 C CA . VAL A 1 111 ? -4.988 2.599 -5.468 1.00 95.06 111 VAL A CA 1
ATOM 902 C C . VAL A 1 111 ? -5.912 3.132 -4.388 1.00 95.06 111 VAL A C 1
ATOM 904 O O . VAL A 1 111 ? -5.542 3.147 -3.212 1.00 95.06 111 VAL A O 1
ATOM 907 N N . ASP A 1 112 ? -7.070 3.641 -4.783 1.00 96.31 112 ASP A N 1
ATOM 908 C CA . ASP A 1 112 ? -8.012 4.303 -3.894 1.00 96.31 112 ASP A CA 1
ATOM 909 C C . ASP A 1 112 ? -9.150 3.383 -3.440 1.00 96.31 112 ASP A C 1
ATOM 911 O O . ASP A 1 112 ? -9.442 2.352 -4.043 1.00 96.31 112 ASP A O 1
ATOM 915 N N . ASP A 1 113 ? -9.765 3.770 -2.321 1.00 97.25 113 ASP A N 1
ATOM 916 C CA . ASP A 1 113 ? -11.003 3.191 -1.793 1.00 97.25 113 ASP A CA 1
ATOM 917 C C . ASP A 1 113 ? -10.976 1.664 -1.618 1.00 97.25 113 ASP A C 1
ATOM 919 O O . ASP A 1 113 ? -11.970 0.975 -1.835 1.00 97.25 113 ASP A O 1
ATOM 923 N N . VAL A 1 114 ? -9.835 1.122 -1.176 1.00 98.00 114 VAL A N 1
ATOM 924 C CA . VAL A 1 114 ? -9.666 -0.309 -0.908 1.00 98.00 114 VAL A CA 1
ATOM 925 C C . VAL A 1 114 ? -10.484 -0.687 0.332 1.00 98.00 114 VAL A C 1
ATOM 927 O O . VAL A 1 114 ? -10.151 -0.236 1.435 1.00 98.00 114 VAL A O 1
ATOM 930 N N . PRO A 1 115 ? -11.525 -1.535 0.213 1.00 98.12 115 PRO A N 1
ATOM 931 C CA . PRO A 1 115 ? -12.320 -1.948 1.363 1.00 98.12 115 PRO A CA 1
ATOM 932 C C . PRO A 1 115 ? -11.491 -2.823 2.301 1.00 98.12 115 PRO A C 1
ATOM 934 O O . PRO A 1 115 ? -10.854 -3.789 1.866 1.00 98.12 115 PRO A O 1
ATOM 937 N N . ARG A 1 116 ? -11.517 -2.521 3.601 1.00 96.50 116 ARG A N 1
ATOM 938 C CA . ARG A 1 116 ? -10.768 -3.295 4.591 1.00 96.50 116 ARG A CA 1
ATOM 939 C C . ARG A 1 116 ? -11.382 -4.684 4.763 1.00 96.50 116 ARG A C 1
ATOM 941 O O . ARG A 1 116 ? -12.590 -4.828 4.942 1.00 96.50 116 ARG A O 1
ATOM 948 N N . ASN A 1 117 ? -10.541 -5.713 4.754 1.00 95.19 117 ASN A N 1
ATOM 949 C CA . ASN A 1 117 ? -10.927 -7.088 5.044 1.00 95.19 117 ASN A CA 1
ATOM 950 C C . ASN A 1 117 ? -10.479 -7.518 6.454 1.00 95.19 117 ASN A C 1
ATOM 952 O O . ASN A 1 117 ? -9.699 -6.844 7.116 1.00 95.19 117 ASN A O 1
ATOM 956 N N . GLN A 1 118 ? -10.966 -8.667 6.924 1.00 91.25 118 GLN A N 1
ATOM 957 C CA . GLN A 1 118 ? -10.699 -9.149 8.289 1.00 91.25 118 GLN A CA 1
ATOM 958 C C . GLN A 1 118 ? -9.258 -9.624 8.531 1.00 91.25 118 GLN A C 1
ATOM 960 O O . GLN A 1 118 ? -8.880 -9.849 9.677 1.00 91.25 118 GLN A O 1
ATOM 965 N N . ARG A 1 119 ? -8.482 -9.853 7.466 1.00 93.06 119 ARG A N 1
ATOM 966 C CA . ARG A 1 119 ? -7.131 -10.429 7.536 1.00 93.06 119 ARG A CA 1
ATOM 967 C C . ARG A 1 119 ? -6.034 -9.386 7.379 1.00 93.06 119 ARG A C 1
ATOM 969 O O . ARG A 1 119 ? -4.887 -9.709 7.646 1.00 93.06 119 ARG A O 1
ATOM 976 N N . ASP A 1 120 ? -6.374 -8.194 6.895 1.00 96.00 120 ASP A N 1
ATOM 977 C CA . ASP A 1 120 ? -5.424 -7.154 6.507 1.00 96.00 120 ASP A CA 1
ATOM 978 C C . ASP A 1 120 ? -4.336 -7.654 5.522 1.00 96.00 120 ASP A C 1
ATOM 980 O O . ASP A 1 120 ? -3.206 -7.172 5.492 1.00 96.00 120 ASP A O 1
ATOM 984 N N . VAL A 1 121 ? -4.706 -8.610 4.656 1.00 97.06 121 VAL A N 1
ATOM 985 C CA . VAL A 1 121 ? -3.866 -9.133 3.566 1.00 97.06 121 VAL A CA 1
ATOM 986 C C . VAL A 1 121 ? -4.548 -8.877 2.226 1.00 97.06 121 VAL A C 1
ATOM 988 O O . VAL A 1 121 ? -5.702 -9.272 2.033 1.00 97.06 121 VAL A O 1
ATOM 991 N N . TYR A 1 122 ? -3.836 -8.245 1.292 1.00 97.94 122 TYR A N 1
ATOM 992 C CA . TYR A 1 122 ? -4.381 -7.788 0.014 1.00 97.94 122 TYR A CA 1
ATOM 993 C C . TYR A 1 122 ? -3.487 -8.171 -1.166 1.00 97.94 122 TYR A C 1
ATOM 995 O O . TYR A 1 122 ? -2.263 -8.253 -1.066 1.00 97.94 122 TYR A O 1
ATOM 1003 N N . THR A 1 123 ? -4.118 -8.365 -2.322 1.00 96.62 123 THR A N 1
ATOM 1004 C CA . THR A 1 123 ? -3.453 -8.327 -3.627 1.00 96.62 123 THR A CA 1
ATOM 1005 C C . THR A 1 123 ? -4.120 -7.234 -4.440 1.00 96.62 123 THR A C 1
ATOM 1007 O O . THR A 1 123 ? -5.310 -7.340 -4.728 1.00 96.62 123 THR A O 1
ATOM 1010 N N . LEU A 1 124 ? -3.371 -6.186 -4.775 1.00 95.25 124 LEU A N 1
ATOM 1011 C CA . LEU A 1 124 ? -3.889 -5.004 -5.460 1.00 95.25 124 LEU A CA 1
ATOM 1012 C C . LEU A 1 124 ? -3.276 -4.884 -6.854 1.00 95.25 124 LEU A C 1
ATOM 1014 O O . LEU A 1 124 ? -2.108 -5.222 -7.058 1.00 95.25 124 LEU A O 1
ATOM 1018 N N . LEU A 1 125 ? -4.080 -4.412 -7.805 1.00 90.75 125 LEU A N 1
ATOM 1019 C CA . LEU A 1 125 ? -3.631 -4.053 -9.144 1.00 90.75 125 LEU A CA 1
ATOM 1020 C C . LEU A 1 125 ? -3.389 -2.541 -9.181 1.00 90.75 125 LEU A C 1
ATOM 1022 O O . LEU A 1 125 ? -4.291 -1.776 -8.857 1.00 90.75 125 LEU A O 1
ATOM 1026 N N . VAL A 1 126 ? -2.186 -2.135 -9.568 1.00 86.50 126 VAL A N 1
ATOM 1027 C CA . VAL A 1 126 ? -1.827 -0.748 -9.869 1.00 86.50 126 VAL A CA 1
ATOM 1028 C C . VAL A 1 126 ? -1.890 -0.569 -11.381 1.00 86.50 126 VAL A C 1
ATOM 1030 O O . VAL A 1 126 ? -1.311 -1.374 -12.125 1.00 86.50 126 VAL A O 1
ATOM 1033 N N . GLU A 1 127 ? -2.636 0.444 -11.814 1.00 76.62 127 GLU A N 1
ATOM 1034 C CA . GLU A 1 127 ? -2.823 0.790 -13.228 1.00 76.62 127 GLU A CA 1
ATOM 1035 C C . GLU A 1 127 ? -1.677 1.626 -13.798 1.00 76.62 127 GLU A C 1
ATOM 1037 O O . GLU A 1 127 ? -1.156 2.507 -13.077 1.00 76.62 127 GLU A O 1
#

Sequence (127 aa):
METVLIPTKKVDLAPELLEQTKEEKQVIITVRFRSYFGIGRFVDPEVQLVCRQTGQVSRLLSFHNAELFPRSRPYRAEDPHPVMVFEGLPQECTAFDLREPRRPGVIAWLVDDVPRNQRDVYTLLVE

Foldseek 3Di:
DDDDDDDPPPDPDDVVVVVVPPPQQKAKEFEDEPDLPPDFFEDEQQWWKAFPVPRDIWGWPDKDQGHHPPDGDRDDPPGGTMMTMTTDDDPPRQFIKGWDDDDPPDDIWIDGGHGDDPRSYYYDYID

Radius of gyration: 20.19 Å; chains: 1; bounding box: 31×60×58 Å

pLDDT: mean 81.65, std 16.3, range [44.81, 98.38]

Secondary structure (DSSP, 8-state):
--------------HHHHHTT----EEEEEEEES--SS--SEE-TT-EEEETTT--EEEEEEEESSEETT------TTPPPPEEEEEPPPTT-SEEEEEPPP-TTS---EEEEEE--TT-EEEEEE-